Protein AF-A0A392SNR2-F1 (afdb_monomer)

Secondary structure (DSSP, 8-state):
-----HHHHHHHHHH-GGGSSS--TTS----TTS-HHHHHHHHHT-SSSHHHHH-----SSSS---TTTS--STTS-HHHH-HHHHHT-S---

Sequence (93 aa):
MDGEEVWKSVMVAKYGVGVLGRVRLEEMQFGTICSPWWKDLCRLERGVNWFSQVVMKRMGGGNTIKFWKDIWVGDQTLEQRFPRLYGVSVQQE

Foldseek 3Di:
DPPDPVVLVVCCVVQNNQVPDLRPCPPGCPDPVDDPVVVVLSVVSPDDCVCVVPDDPDDPPNPPDQQQADDPDDDDGNCVVPVPVLVPDPRVD

Organism: NCBI:txid97028

Mean predicted al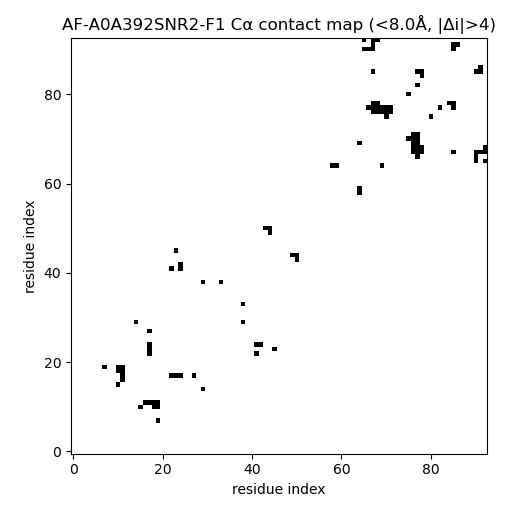igned error: 13.45 Å

Radius of gyration: 16.08 Å; Cα contacts (8 Å, |Δi|>4): 55; chains: 1; bounding box: 37×30×38 Å

Solvent-accessible surface area (backbone atoms only — not comparable to full-atom values): 6125 Å² total; per-residue (Å²): 130,86,71,80,61,59,67,57,55,53,46,28,75,75,74,32,71,71,68,71,67,88,55,71,60,87,80,54,80,72,56,95,84,57,54,68,69,56,56,53,57,54,60,63,51,73,68,85,56,53,50,72,75,73,49,78,90,71,70,56,86,82,76,72,65,31,78,34,72,40,67,84,66,88,91,49,26,47,33,78,77,36,51,72,59,42,75,74,44,95,59,81,101

pLDDT: mean 70.11, std 14.85, range [36.81, 95.0]

Structure (mmCIF, N/CA/C/O backbone):
data_AF-A0A392SNR2-F1
#
_entry.id   AF-A0A392SNR2-F1
#
loop_
_atom_site.group_PDB
_atom_site.id
_atom_site.type_symbol
_atom_site.label_atom_id
_atom_site.label_alt_id
_atom_site.label_comp_id
_atom_site.label_asym_id
_atom_site.label_entity_id
_atom_site.label_seq_id
_atom_site.pdbx_PDB_ins_code
_atom_site.Cartn_x
_atom_site.Cartn_y
_atom_site.Cartn_z
_atom_site.occupancy
_atom_site.B_iso_or_equiv
_atom_site.auth_seq_id
_atom_site.auth_comp_id
_atom_site.auth_asym_id
_atom_site.auth_atom_id
_atom_site.pdbx_PDB_model_num
ATOM 1 N N . MET A 1 1 ? 20.105 -8.175 11.869 1.00 36.81 1 MET A N 1
ATOM 2 C CA . MET A 1 1 ? 19.535 -9.229 11.011 1.00 36.81 1 MET A CA 1
ATOM 3 C C . MET A 1 1 ? 18.437 -8.554 10.225 1.00 36.81 1 MET A C 1
ATOM 5 O O . MET A 1 1 ? 17.431 -8.205 10.828 1.00 36.81 1 MET A O 1
ATOM 9 N N . ASP A 1 2 ? 18.699 -8.236 8.957 1.00 44.56 2 ASP A N 1
ATOM 10 C CA . ASP A 1 2 ? 17.685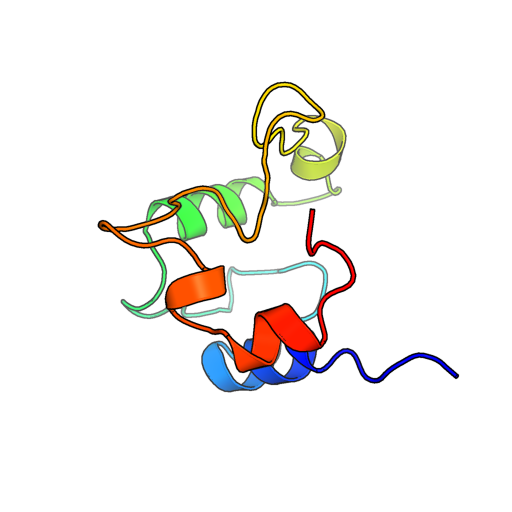 -7.675 8.064 1.00 44.56 2 ASP A CA 1
ATOM 11 C C . ASP A 1 2 ? 16.510 -8.647 8.030 1.00 44.56 2 ASP A C 1
ATOM 13 O O . ASP A 1 2 ? 16.667 -9.806 7.646 1.00 44.56 2 ASP A O 1
ATOM 17 N N . GLY A 1 3 ? 15.363 -8.206 8.547 1.00 53.25 3 GLY A N 1
ATOM 18 C CA . GLY A 1 3 ? 14.144 -8.995 8.502 1.00 53.25 3 GLY A CA 1
ATOM 19 C C . GLY A 1 3 ? 13.823 -9.262 7.043 1.00 53.25 3 GLY A C 1
ATOM 20 O O . GLY A 1 3 ? 13.736 -8.316 6.261 1.00 53.25 3 GLY A O 1
ATOM 21 N N . GLU A 1 4 ? 13.689 -10.535 6.674 1.00 56.81 4 GLU A N 1
ATOM 22 C CA . GLU A 1 4 ? 13.197 -10.916 5.355 1.00 56.81 4 GLU A CA 1
ATOM 23 C C . GLU A 1 4 ? 11.968 -10.071 5.042 1.00 56.81 4 GLU A C 1
ATOM 25 O O . GLU A 1 4 ? 10.956 -10.106 5.745 1.00 56.81 4 GLU A O 1
ATOM 30 N N . GLU A 1 5 ? 12.079 -9.245 4.011 1.00 68.25 5 GLU A N 1
ATOM 31 C CA . GLU A 1 5 ? 11.018 -8.350 3.598 1.00 68.25 5 GLU A CA 1
ATOM 32 C C . GLU A 1 5 ? 9.924 -9.175 2.910 1.00 68.25 5 GLU A C 1
ATOM 34 O O . GLU A 1 5 ? 9.790 -9.166 1.692 1.00 68.25 5 GLU A O 1
ATOM 39 N N . VAL A 1 6 ? 9.133 -9.916 3.693 1.00 70.88 6 VAL A N 1
ATOM 40 C CA . VAL A 1 6 ? 8.086 -10.843 3.221 1.00 70.88 6 VAL A CA 1
ATOM 41 C C . VAL A 1 6 ? 7.135 -10.161 2.233 1.00 70.88 6 VAL A C 1
ATOM 43 O O . VAL A 1 6 ? 6.651 -10.778 1.285 1.00 70.88 6 VAL A O 1
ATOM 46 N N . TRP A 1 7 ? 6.916 -8.855 2.397 1.00 65.88 7 TRP A N 1
ATOM 47 C CA . TRP A 1 7 ? 6.129 -8.040 1.478 1.00 65.88 7 TRP A CA 1
ATOM 48 C C . TRP A 1 7 ? 6.696 -8.024 0.046 1.00 65.88 7 TRP A C 1
ATOM 50 O O . TRP A 1 7 ? 5.914 -8.041 -0.907 1.00 65.88 7 TRP A O 1
ATOM 60 N N . LYS A 1 8 ? 8.027 -8.062 -0.127 1.00 64.44 8 LYS A N 1
ATOM 61 C CA . LYS A 1 8 ? 8.689 -8.195 -1.433 1.00 64.44 8 LYS A CA 1
ATOM 62 C C . LYS A 1 8 ? 8.347 -9.537 -2.067 1.00 64.44 8 LYS A C 1
ATOM 64 O O . LYS A 1 8 ? 7.947 -9.570 -3.227 1.00 64.44 8 LYS A O 1
ATOM 69 N N . SER A 1 9 ? 8.407 -10.626 -1.303 1.00 71.56 9 SER A N 1
ATOM 70 C CA . SER A 1 9 ? 8.040 -11.968 -1.777 1.00 71.56 9 SER A CA 1
ATOM 71 C C . SER A 1 9 ? 6.566 -12.054 -2.180 1.00 71.56 9 SER A C 1
ATOM 73 O O . SER A 1 9 ? 6.242 -12.632 -3.215 1.00 71.56 9 SER A O 1
ATOM 75 N N . VAL A 1 10 ? 5.668 -11.416 -1.421 1.00 72.38 10 VAL A N 1
ATOM 76 C CA . VAL A 1 10 ? 4.237 -11.324 -1.763 1.00 72.38 10 VAL A CA 1
ATOM 77 C C . VAL A 1 10 ? 4.021 -10.524 -3.052 1.00 72.38 10 VAL A C 1
ATOM 79 O O . VAL A 1 10 ? 3.237 -10.935 -3.908 1.00 72.38 10 VAL A O 1
ATOM 82 N N . MET A 1 11 ? 4.729 -9.402 -3.220 1.0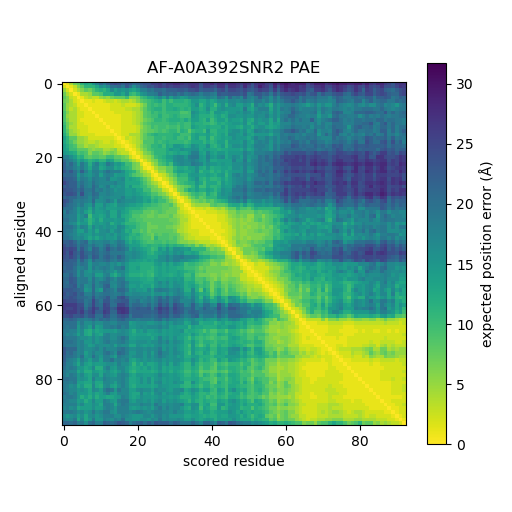0 64.25 11 MET A N 1
ATOM 83 C CA . MET A 1 11 ? 4.683 -8.599 -4.447 1.00 64.25 11 MET A CA 1
ATOM 84 C C . MET A 1 11 ? 5.175 -9.396 -5.660 1.00 64.25 11 MET A C 1
ATOM 86 O O . MET A 1 11 ? 4.498 -9.400 -6.688 1.00 64.25 11 MET A O 1
ATOM 90 N N . VAL A 1 12 ? 6.285 -10.131 -5.524 1.00 69.12 12 VAL A N 1
ATOM 91 C CA . VAL A 1 12 ? 6.821 -10.996 -6.588 1.00 69.12 12 VAL A CA 1
ATOM 92 C C . VAL A 1 12 ? 5.877 -12.131 -6.934 1.00 69.12 12 VAL A C 1
ATOM 94 O O . VAL A 1 12 ? 5.624 -12.370 -8.109 1.00 69.12 12 VAL A O 1
ATOM 97 N N . ALA A 1 13 ? 5.326 -12.819 -5.937 1.00 71.44 13 ALA A N 1
ATOM 98 C CA . ALA A 1 13 ? 4.409 -13.926 -6.175 1.00 71.44 13 ALA A CA 1
ATOM 99 C C . ALA A 1 13 ? 3.138 -13.468 -6.907 1.00 71.44 13 ALA A C 1
ATOM 101 O O . ALA A 1 13 ? 2.615 -14.188 -7.753 1.00 71.44 13 ALA A O 1
ATOM 102 N N . LYS A 1 14 ? 2.642 -12.263 -6.594 1.00 70.75 14 LYS A N 1
ATOM 103 C CA . LYS A 1 14 ? 1.394 -11.744 -7.163 1.00 70.75 14 LYS A CA 1
ATOM 104 C C . LYS A 1 14 ? 1.565 -11.106 -8.539 1.00 70.75 14 LYS A C 1
ATOM 106 O O . LYS A 1 14 ? 0.673 -11.230 -9.374 1.00 70.75 14 LYS A O 1
ATOM 111 N N . TYR A 1 15 ? 2.659 -10.386 -8.754 1.00 61.09 15 TYR A N 1
ATOM 112 C CA . TYR A 1 15 ? 2.821 -9.546 -9.940 1.00 61.09 15 TYR A CA 1
ATOM 113 C C . TYR A 1 15 ? 4.077 -9.886 -10.759 1.00 61.09 15 TYR A C 1
ATOM 115 O O . TYR A 1 15 ? 4.195 -9.415 -11.883 1.00 61.09 15 TYR A O 1
ATOM 123 N N . GLY A 1 16 ? 4.978 -10.734 -10.256 1.00 67.81 16 GLY A N 1
ATOM 124 C CA . GLY A 1 16 ? 6.209 -11.174 -10.924 1.00 67.81 16 GLY A CA 1
ATOM 125 C C . GLY A 1 16 ? 7.482 -10.510 -10.383 1.00 67.81 16 GLY A C 1
ATOM 126 O O . GLY A 1 16 ? 7.440 -9.572 -9.596 1.00 67.81 16 GLY A O 1
ATOM 127 N N . VAL A 1 17 ? 8.660 -10.974 -10.810 1.00 67.56 17 VAL A N 1
ATOM 128 C CA . VAL A 1 17 ? 9.953 -10.447 -10.315 1.00 67.56 17 VAL A CA 1
ATOM 129 C C . VAL A 1 17 ? 10.210 -8.983 -10.713 1.00 67.56 17 VAL A C 1
ATOM 131 O O . VAL A 1 17 ? 10.909 -8.266 -10.004 1.00 67.56 17 VAL A O 1
ATOM 134 N N . GLY A 1 18 ? 9.576 -8.502 -11.790 1.00 61.75 18 GLY A N 1
ATOM 135 C CA . GLY A 1 18 ? 9.727 -7.130 -12.297 1.00 61.75 18 GLY A CA 1
ATOM 136 C C . GLY A 1 18 ? 9.202 -6.021 -11.373 1.00 61.75 18 GLY A C 1
ATOM 137 O O . GLY A 1 18 ? 9.439 -4.848 -11.646 1.00 61.75 18 GLY A O 1
ATOM 138 N N . VAL A 1 19 ? 8.512 -6.372 -10.280 1.00 61.31 19 VAL A N 1
ATOM 139 C CA . VAL A 1 19 ? 8.010 -5.413 -9.277 1.00 61.31 19 VAL A CA 1
ATOM 140 C C . VAL A 1 19 ? 9.117 -4.996 -8.309 1.00 61.31 19 VAL A C 1
ATOM 142 O O . VAL A 1 19 ? 9.002 -3.966 -7.648 1.00 61.31 19 VAL A O 1
ATOM 145 N N . LEU A 1 20 ? 10.179 -5.800 -8.183 1.00 55.16 20 LEU A N 1
ATOM 146 C CA . LEU A 1 20 ? 11.295 -5.506 -7.291 1.00 55.16 20 LEU A CA 1
ATOM 147 C C . LEU A 1 20 ? 12.350 -4.671 -8.022 1.00 55.16 20 LEU A C 1
ATOM 149 O O . LEU A 1 20 ? 13.095 -5.186 -8.850 1.00 55.16 20 LEU A O 1
ATOM 153 N N . GLY A 1 21 ? 12.441 -3.381 -7.688 1.00 57.28 21 GLY A N 1
ATOM 154 C CA . GLY A 1 21 ? 13.486 -2.477 -8.182 1.00 57.28 21 GLY A CA 1
ATOM 155 C C . GLY A 1 21 ? 12.956 -1.128 -8.669 1.00 57.28 21 GLY A C 1
ATOM 156 O O . GLY A 1 21 ? 11.832 -0.742 -8.363 1.00 57.28 21 GLY A O 1
ATOM 157 N N . ARG A 1 22 ? 13.783 -0.400 -9.438 1.00 52.28 22 ARG A N 1
ATOM 158 C CA . ARG A 1 22 ? 13.340 0.765 -10.224 1.00 52.28 22 ARG A CA 1
ATOM 159 C C . ARG A 1 22 ? 12.476 0.239 -11.353 1.00 52.28 22 ARG A C 1
ATOM 161 O O . ARG A 1 22 ? 12.994 -0.342 -12.306 1.00 52.28 22 ARG A O 1
ATOM 168 N N . VAL A 1 23 ? 11.172 0.371 -11.196 1.00 49.69 23 VAL A N 1
ATOM 169 C CA . VAL A 1 23 ? 10.218 -0.369 -12.002 1.00 49.69 23 VAL A CA 1
ATOM 170 C C . VAL A 1 23 ? 10.254 0.115 -13.460 1.00 49.69 23 VAL A C 1
ATOM 172 O O . VAL A 1 23 ? 9.675 1.138 -13.815 1.00 49.69 23 VAL A O 1
ATOM 175 N N . ARG A 1 24 ? 10.957 -0.614 -14.337 1.00 49.16 24 ARG A N 1
ATOM 176 C CA . ARG A 1 24 ? 10.885 -0.427 -15.795 1.00 49.16 24 ARG A CA 1
ATOM 177 C C . ARG A 1 24 ? 9.692 -1.211 -16.318 1.00 49.16 24 ARG A C 1
ATOM 179 O O . ARG A 1 24 ? 9.801 -2.322 -16.817 1.00 49.16 24 ARG A O 1
ATOM 186 N N . LEU A 1 25 ? 8.525 -0.605 -16.147 1.00 50.12 25 LEU A N 1
ATOM 187 C CA . LEU A 1 25 ? 7.219 -1.242 -16.323 1.00 50.12 25 LEU A CA 1
ATOM 188 C C . LEU A 1 25 ? 6.754 -1.393 -17.765 1.00 50.12 25 LEU A C 1
ATOM 190 O O . LEU A 1 25 ? 5.621 -1.794 -18.010 1.00 50.12 25 LEU A O 1
ATOM 194 N N . GLU A 1 26 ? 7.629 -1.092 -18.716 1.00 47.97 26 GLU A N 1
ATOM 195 C CA . GLU A 1 26 ? 7.366 -1.264 -20.142 1.00 47.97 26 GLU A CA 1
ATOM 196 C C . GLU A 1 26 ? 7.306 -2.746 -20.529 1.00 47.97 26 GLU A C 1
ATOM 198 O O . GLU A 1 26 ? 6.506 -3.124 -21.379 1.00 47.97 26 GLU A O 1
ATOM 203 N N . GLU A 1 27 ? 8.088 -3.592 -19.853 1.00 49.44 27 GLU A N 1
ATOM 204 C CA . GLU A 1 27 ? 8.112 -5.045 -20.078 1.00 49.44 27 GLU A CA 1
ATOM 205 C C . GLU A 1 27 ? 7.094 -5.792 -19.207 1.00 49.44 27 GLU A C 1
ATOM 207 O O . GLU A 1 27 ? 6.791 -6.964 -19.435 1.00 49.44 27 GLU A O 1
ATOM 212 N N . MET A 1 28 ? 6.529 -5.110 -18.209 1.00 51.78 28 MET A N 1
ATOM 213 C CA . MET A 1 28 ? 5.574 -5.711 -17.298 1.00 51.78 28 MET A CA 1
ATOM 214 C C . MET A 1 28 ? 4.179 -5.642 -17.911 1.00 51.78 28 MET A C 1
ATOM 216 O O . MET A 1 28 ? 3.494 -4.619 -17.857 1.00 51.78 28 MET A O 1
ATOM 220 N N . GLN A 1 29 ? 3.727 -6.764 -18.474 1.00 52.56 29 GLN A N 1
ATOM 221 C CA . GLN A 1 29 ? 2.313 -6.970 -18.761 1.00 52.56 29 GLN A CA 1
ATOM 222 C C . GLN A 1 29 ? 1.563 -7.071 -17.432 1.00 52.56 29 GLN A C 1
ATOM 224 O O . GLN A 1 29 ? 1.183 -8.150 -16.982 1.00 52.56 29 GLN A O 1
ATOM 229 N N . PHE A 1 30 ? 1.329 -5.932 -16.780 1.00 54.84 30 PHE A N 1
ATOM 230 C CA . PHE A 1 30 ? 0.253 -5.840 -15.816 1.00 54.84 30 PHE A CA 1
ATOM 231 C C . PHE A 1 30 ? -1.011 -6.159 -16.595 1.00 54.84 30 PHE A C 1
ATOM 233 O O . PHE A 1 30 ? -1.538 -5.309 -17.327 1.00 54.84 30 PHE A O 1
ATOM 240 N N . GLY A 1 31 ? -1.464 -7.403 -16.485 1.00 54.66 31 GLY A N 1
ATOM 241 C CA . GLY A 1 31 ? -2.735 -7.825 -17.038 1.00 54.66 31 GLY A CA 1
ATOM 242 C C . GLY A 1 31 ? -3.876 -6.953 -16.503 1.00 54.66 31 GLY A C 1
ATOM 243 O O . GLY A 1 31 ? -3.695 -5.896 -15.890 1.00 54.66 31 GLY A O 1
ATOM 244 N N . THR A 1 32 ? -5.102 -7.412 -16.669 1.00 55.66 32 THR A N 1
ATOM 245 C CA . THR A 1 32 ? -6.328 -6.744 -16.196 1.00 55.66 32 THR A CA 1
ATOM 246 C C . THR A 1 32 ? -6.406 -6.546 -14.666 1.00 55.66 32 THR A C 1
ATOM 248 O O . THR A 1 32 ? -7.420 -6.090 -14.156 1.00 55.66 32 THR A O 1
ATOM 251 N N . ILE A 1 33 ? -5.346 -6.890 -13.927 1.00 53.81 33 ILE A N 1
ATOM 252 C CA . ILE A 1 33 ? -5.274 -7.009 -12.466 1.00 53.81 33 ILE A CA 1
ATOM 253 C C . ILE A 1 33 ? -4.884 -5.682 -11.784 1.00 53.81 33 ILE A C 1
ATOM 255 O O . ILE A 1 33 ? -5.216 -5.469 -10.620 1.00 53.81 33 ILE A O 1
ATOM 259 N N . CYS A 1 34 ? -4.197 -4.771 -12.480 1.00 58.75 34 CYS A N 1
ATOM 260 C CA . CYS A 1 34 ? -3.818 -3.467 -11.921 1.00 58.75 34 CYS A CA 1
ATOM 261 C C . CYS A 1 34 ? -4.767 -2.365 -12.393 1.00 58.75 34 CYS A C 1
ATOM 263 O O . CYS A 1 34 ? -5.144 -2.330 -13.567 1.00 58.75 34 CYS A O 1
ATOM 265 N N . SER A 1 35 ? -5.110 -1.436 -11.493 1.00 67.12 35 SER A N 1
ATOM 266 C CA . SER A 1 35 ? -5.966 -0.305 -11.849 1.00 67.12 35 SER A CA 1
ATOM 267 C C . SER A 1 35 ? -5.310 0.543 -12.950 1.00 67.12 35 SER A C 1
ATOM 269 O O . SER A 1 35 ? -4.083 0.691 -12.961 1.00 67.12 35 SER A O 1
ATOM 271 N N . PRO A 1 36 ? -6.095 1.128 -13.872 1.00 66.94 36 PRO A N 1
ATOM 272 C CA . PRO A 1 36 ? -5.568 2.056 -14.874 1.00 66.94 36 PRO A CA 1
ATOM 273 C C . PRO A 1 36 ? -4.765 3.198 -14.239 1.00 66.94 36 PRO A C 1
ATOM 275 O O . PRO A 1 36 ? -3.681 3.521 -14.709 1.00 66.94 36 PRO A O 1
ATOM 278 N N . TRP A 1 37 ? -5.225 3.697 -13.086 1.00 70.81 37 TRP A N 1
ATOM 279 C CA . TRP A 1 37 ? -4.518 4.704 -12.296 1.00 70.81 37 TRP A CA 1
ATOM 280 C C . TRP A 1 37 ? -3.108 4.259 -11.877 1.00 70.81 37 TRP A C 1
ATOM 282 O O . TRP A 1 37 ? -2.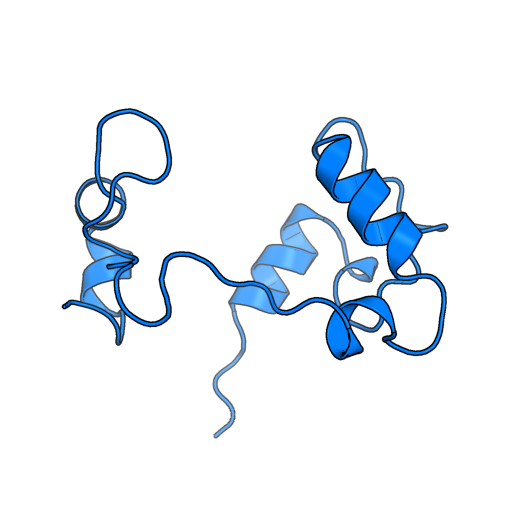163 5.036 -11.965 1.00 70.81 37 TRP A O 1
ATOM 292 N N . TRP A 1 38 ? -2.941 2.994 -11.471 1.00 67.62 38 TRP A N 1
ATOM 293 C CA . TRP A 1 38 ? -1.624 2.439 -11.153 1.00 67.62 38 TRP A CA 1
ATOM 294 C C . TRP A 1 38 ? -0.722 2.386 -12.391 1.00 67.62 38 TRP A C 1
ATOM 296 O O . TRP A 1 38 ? 0.446 2.751 -12.314 1.00 67.62 38 TRP A O 1
ATOM 306 N N . LYS A 1 39 ? -1.269 2.008 -13.556 1.00 68.12 39 LYS A N 1
ATOM 307 C CA . LYS A 1 39 ? -0.519 2.002 -14.826 1.00 68.12 39 LYS A CA 1
ATOM 308 C C . LYS A 1 39 ? -0.039 3.403 -15.211 1.00 68.12 39 LYS A C 1
ATOM 310 O O . LYS A 1 39 ? 1.101 3.547 -15.650 1.00 68.12 39 LYS A O 1
ATOM 315 N N . ASP A 1 40 ? -0.873 4.421 -15.029 1.00 70.56 40 ASP A N 1
ATOM 316 C CA . ASP A 1 40 ? -0.523 5.810 -15.342 1.00 70.56 40 ASP A CA 1
ATOM 317 C C . ASP A 1 40 ? 0.528 6.368 -14.378 1.00 70.56 40 ASP A C 1
ATOM 319 O O . ASP A 1 40 ? 1.509 6.966 -14.818 1.00 70.56 40 ASP A O 1
ATOM 323 N N . LEU A 1 41 ? 0.392 6.094 -13.078 1.00 67.69 41 LEU A N 1
ATOM 324 C CA . LEU A 1 41 ? 1.381 6.467 -12.064 1.00 67.69 41 LEU A CA 1
ATOM 325 C C . LEU A 1 41 ? 2.765 5.886 -12.386 1.00 67.69 41 LEU A C 1
ATOM 327 O O . LEU A 1 41 ? 3.772 6.588 -12.399 1.00 67.69 41 LEU A O 1
ATOM 331 N N . CYS A 1 42 ? 2.795 4.606 -12.730 1.00 65.31 42 CYS A N 1
ATOM 332 C CA . CYS A 1 42 ? 3.995 3.900 -13.144 1.00 65.31 42 CYS A CA 1
ATOM 333 C C . CYS A 1 42 ? 4.620 4.460 -14.433 1.00 65.31 42 CYS A C 1
ATOM 335 O O . CYS A 1 42 ? 5.840 4.482 -14.578 1.00 65.31 42 CYS A O 1
ATOM 337 N N . ARG A 1 43 ? 3.801 4.945 -15.376 1.00 64.69 43 ARG A N 1
ATOM 338 C CA . ARG A 1 43 ? 4.279 5.619 -16.594 1.00 64.69 43 ARG A CA 1
ATOM 339 C C . ARG A 1 43 ? 4.873 6.997 -16.314 1.00 64.69 43 ARG A C 1
ATOM 341 O O . ARG A 1 43 ? 5.725 7.430 -17.088 1.00 64.69 43 ARG A O 1
ATOM 348 N N . LEU A 1 44 ? 4.439 7.679 -15.252 1.00 64.00 44 LEU A N 1
ATOM 349 C CA . LEU A 1 44 ? 5.021 8.954 -14.822 1.00 64.00 44 LEU A CA 1
ATOM 350 C C . LEU A 1 44 ? 6.432 8.762 -14.254 1.00 64.00 44 LEU A C 1
ATOM 352 O O . LEU A 1 44 ? 7.273 9.642 -14.403 1.00 64.00 44 LEU A O 1
ATOM 356 N N . GLU A 1 45 ? 6.742 7.591 -13.701 1.00 63.12 45 GLU A N 1
ATOM 357 C CA . GLU A 1 45 ? 8.055 7.249 -13.139 1.00 63.12 45 GLU A CA 1
ATOM 358 C C . GLU A 1 45 ? 9.126 6.903 -14.204 1.00 63.12 45 GLU A C 1
ATOM 360 O O . GLU A 1 45 ? 10.088 6.179 -13.953 1.00 63.12 45 GLU A O 1
ATOM 365 N N . ARG A 1 46 ? 9.002 7.439 -15.426 1.00 56.56 46 ARG A N 1
ATOM 366 C CA . ARG A 1 46 ? 10.042 7.346 -16.462 1.00 56.56 46 ARG A CA 1
ATOM 367 C C . ARG A 1 46 ? 11.233 8.235 -16.079 1.00 56.56 46 ARG A C 1
ATOM 369 O O . ARG A 1 46 ? 11.211 9.441 -16.305 1.00 56.56 46 ARG A O 1
ATOM 376 N N . GLY A 1 47 ? 12.293 7.650 -15.518 1.00 61.66 47 GLY A N 1
ATOM 377 C CA . GLY A 1 47 ? 13.600 8.308 -15.367 1.00 61.66 47 GLY A CA 1
ATOM 378 C C . GLY A 1 47 ? 14.087 8.490 -13.925 1.00 61.66 47 GLY A C 1
ATOM 379 O O . GLY A 1 47 ? 14.031 7.566 -13.120 1.00 61.66 47 GLY A O 1
ATOM 380 N N . VAL A 1 48 ? 14.662 9.659 -13.623 1.00 55.47 48 VAL A N 1
ATOM 381 C CA . VAL A 1 48 ? 15.482 9.937 -12.424 1.00 55.47 48 VAL A CA 1
ATOM 382 C C . VAL A 1 48 ? 14.625 10.160 -11.176 1.00 55.47 48 VAL A C 1
ATOM 384 O O . VAL A 1 48 ? 14.664 11.238 -10.602 1.00 55.47 48 VAL A O 1
ATOM 387 N N . ASN A 1 49 ? 13.809 9.185 -10.764 1.00 62.66 49 ASN A N 1
ATOM 388 C CA . ASN A 1 49 ? 13.031 9.240 -9.516 1.00 62.66 49 ASN A CA 1
ATOM 389 C C . ASN A 1 49 ? 12.245 10.560 -9.309 1.00 62.66 49 ASN A C 1
ATOM 391 O O . ASN A 1 49 ? 11.885 10.887 -8.179 1.00 62.66 49 ASN A O 1
ATOM 395 N N . TRP A 1 50 ? 11.978 11.333 -10.371 1.00 70.94 50 TRP A N 1
ATOM 396 C CA . TRP A 1 50 ? 11.533 12.725 -10.257 1.00 70.94 50 TRP A CA 1
ATOM 397 C C . TRP A 1 50 ? 10.172 12.780 -9.573 1.00 70.94 50 TRP A C 1
ATOM 399 O O . TRP A 1 50 ? 9.931 13.627 -8.723 1.00 70.94 50 TRP A O 1
ATOM 409 N N . PHE A 1 51 ? 9.314 11.805 -9.878 1.00 67.38 51 PHE A N 1
ATOM 410 C CA . PHE A 1 51 ? 8.005 11.682 -9.270 1.00 67.38 51 PHE A CA 1
ATOM 411 C C . PHE A 1 51 ? 8.130 11.503 -7.754 1.00 67.38 51 PHE A C 1
ATOM 413 O O . PHE A 1 51 ? 7.489 12.224 -7.008 1.00 67.38 51 PHE A O 1
ATOM 420 N N . SER A 1 52 ? 9.032 10.641 -7.277 1.00 66.44 52 SER A N 1
ATOM 421 C CA . SER A 1 52 ? 9.293 10.484 -5.837 1.00 66.44 52 SER A CA 1
ATOM 422 C C . SER A 1 52 ? 10.011 11.682 -5.193 1.00 66.44 52 SER A C 1
ATOM 424 O O . SER A 1 52 ? 9.905 11.875 -3.986 1.00 66.44 52 SER A O 1
ATOM 426 N N . GLN A 1 53 ? 10.733 12.490 -5.981 1.00 66.94 53 GLN A N 1
ATOM 427 C CA . GLN A 1 53 ? 11.404 13.709 -5.510 1.00 66.94 53 GLN A CA 1
ATOM 428 C C . GLN A 1 53 ? 10.453 14.910 -5.418 1.00 66.94 53 GLN A C 1
ATOM 430 O O . GLN A 1 53 ? 10.657 15.789 -4.586 1.00 66.94 53 GLN A O 1
ATOM 435 N N . VAL A 1 54 ? 9.430 14.961 -6.273 1.00 68.69 54 VAL A N 1
ATOM 436 C CA . VAL A 1 54 ? 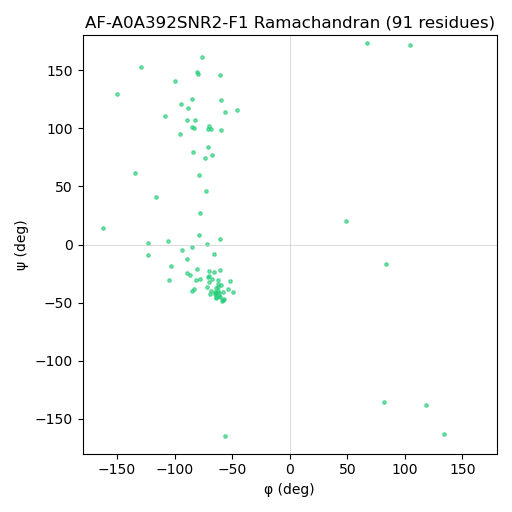8.517 16.108 -6.407 1.00 68.69 54 VAL A CA 1
ATOM 437 C C . VAL A 1 54 ? 7.157 15.825 -5.765 1.00 68.69 54 VAL A C 1
ATOM 439 O O . VAL A 1 54 ? 6.505 16.735 -5.256 1.00 68.69 54 VAL A O 1
ATOM 442 N N . VAL A 1 55 ? 6.725 14.564 -5.748 1.00 67.75 55 VAL A N 1
ATOM 443 C CA . VAL A 1 55 ? 5.437 14.135 -5.205 1.00 67.75 55 VAL A CA 1
ATOM 444 C C . VAL A 1 55 ? 5.658 13.381 -3.903 1.00 67.75 55 VAL A C 1
ATOM 446 O O . VAL A 1 55 ? 6.133 12.248 -3.869 1.00 67.75 55 VAL A O 1
ATOM 449 N N . MET A 1 56 ? 5.239 14.002 -2.805 1.00 62.53 56 MET A N 1
ATOM 450 C CA . MET A 1 56 ? 5.131 13.322 -1.523 1.00 62.53 56 MET A CA 1
ATOM 451 C C . MET A 1 56 ? 3.780 12.612 -1.448 1.00 62.53 56 MET A C 1
ATOM 453 O O . MET A 1 56 ? 2.726 13.238 -1.578 1.00 62.53 56 MET A O 1
ATOM 457 N N . LYS A 1 57 ? 3.798 11.306 -1.175 1.00 61.97 57 LYS A N 1
ATOM 458 C CA . LYS A 1 57 ? 2.585 10.544 -0.874 1.00 61.97 57 LYS A CA 1
ATOM 459 C C . LYS A 1 57 ? 2.067 10.943 0.511 1.00 61.97 57 LYS A C 1
ATOM 461 O O . LYS A 1 57 ? 2.366 10.294 1.507 1.00 61.97 57 LYS A O 1
ATOM 466 N N . ARG A 1 58 ? 1.306 12.034 0.579 1.00 57.88 58 ARG A N 1
ATOM 467 C CA . ARG A 1 58 ? 0.591 12.438 1.792 1.00 57.88 58 ARG A CA 1
ATOM 468 C C . ARG A 1 58 ? -0.715 11.668 1.869 1.00 57.88 58 ARG A C 1
ATOM 470 O O . ARG A 1 58 ? -1.679 12.000 1.188 1.00 57.88 58 ARG A O 1
ATOM 477 N N . MET A 1 5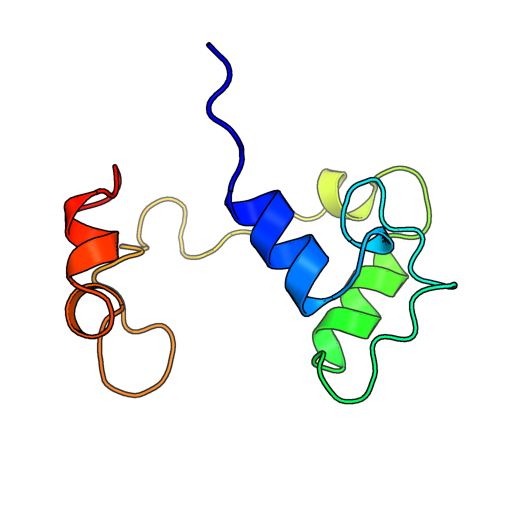9 ? -0.729 10.618 2.679 1.00 61.94 59 MET A N 1
ATOM 478 C CA . MET A 1 59 ? -1.988 10.051 3.133 1.00 61.94 59 MET A CA 1
ATOM 479 C C . MET A 1 59 ? -2.383 10.789 4.415 1.00 61.94 59 MET A C 1
ATOM 481 O O . MET A 1 59 ? -1.654 10.748 5.405 1.00 61.94 59 MET A O 1
ATOM 485 N N . GLY A 1 60 ? -3.524 11.483 4.375 1.00 60.34 60 GLY A N 1
ATOM 486 C CA . GLY A 1 60 ? -4.020 12.278 5.497 1.00 60.34 60 GLY A CA 1
ATOM 487 C C . GLY A 1 60 ? -3.141 13.485 5.805 1.00 60.34 60 GLY A C 1
ATOM 488 O O . GLY A 1 60 ? -2.078 13.690 5.219 1.00 60.34 60 GLY A O 1
ATOM 489 N N . GLY A 1 61 ? -3.606 14.325 6.722 1.00 61.53 61 GLY A N 1
ATOM 490 C CA . GLY A 1 61 ? -2.977 15.590 7.106 1.00 61.53 61 GLY A CA 1
ATOM 491 C C . GLY A 1 61 ? -1.701 15.427 7.937 1.00 61.53 61 GLY A C 1
ATOM 492 O O . GLY A 1 61 ? -1.553 16.086 8.957 1.00 61.53 61 GLY A O 1
ATOM 493 N N . GLY A 1 62 ? -0.792 14.534 7.541 1.00 56.62 62 GLY A N 1
ATOM 494 C CA . GLY A 1 62 ? 0.559 14.421 8.095 1.00 56.62 62 GLY A CA 1
ATOM 495 C C . GLY A 1 62 ? 0.703 13.599 9.376 1.00 56.62 62 GLY A C 1
ATOM 496 O O . GLY A 1 62 ? 1.821 13.203 9.667 1.00 56.62 62 GLY A O 1
ATOM 497 N N . ASN A 1 63 ? -0.380 13.312 10.106 1.00 58.69 63 ASN A N 1
ATOM 498 C CA . ASN A 1 63 ? -0.375 12.373 11.242 1.00 58.69 63 ASN A CA 1
ATOM 499 C C . ASN A 1 63 ? -1.781 11.883 11.644 1.00 58.69 63 ASN A C 1
ATOM 501 O O . ASN A 1 63 ? -1.982 11.368 12.739 1.00 58.69 63 ASN A O 1
ATOM 505 N N . THR A 1 64 ? -2.784 12.090 10.789 1.00 69.56 64 THR A N 1
ATOM 506 C CA . THR A 1 64 ? -4.189 11.820 11.130 1.00 69.56 64 THR A CA 1
ATOM 507 C C . THR A 1 64 ? -4.680 10.443 10.722 1.00 69.56 64 THR A C 1
ATOM 509 O O . THR A 1 64 ? -5.813 10.111 11.052 1.00 69.56 64 THR A O 1
ATOM 512 N N . ILE A 1 65 ? -3.863 9.652 10.022 1.00 77.75 65 ILE A N 1
ATOM 513 C CA . ILE A 1 65 ? -4.289 8.331 9.573 1.00 77.75 65 ILE A CA 1
ATOM 514 C C . ILE A 1 65 ? -3.866 7.268 10.561 1.00 77.75 65 ILE A C 1
ATOM 516 O O . ILE A 1 65 ? -2.676 7.034 10.779 1.00 77.75 65 ILE A O 1
ATOM 520 N N . LYS A 1 66 ? -4.865 6.558 11.065 1.00 86.00 66 LYS A N 1
ATOM 521 C CA . LYS A 1 66 ? -4.693 5.348 11.847 1.00 86.00 66 LYS A CA 1
ATOM 522 C C . LYS A 1 66 ? -4.819 4.169 10.906 1.00 86.00 66 LYS A C 1
ATOM 524 O O . LYS A 1 66 ? -5.921 3.712 10.617 1.00 86.00 66 LYS A O 1
ATOM 529 N N . PHE A 1 67 ? -3.687 3.665 10.414 1.00 86.62 67 PHE A N 1
ATOM 530 C CA . PHE A 1 67 ? -3.667 2.630 9.373 1.00 86.62 67 PHE A CA 1
ATOM 531 C C . PHE A 1 67 ? -4.595 1.447 9.682 1.00 86.62 67 PHE A C 1
ATOM 533 O O . PHE A 1 67 ? -5.304 0.979 8.798 1.00 86.62 67 PHE A O 1
ATOM 540 N N . TRP A 1 68 ? -4.647 0.998 10.933 1.00 92.19 68 TRP A N 1
ATOM 541 C CA . TRP A 1 68 ? -5.487 -0.134 11.316 1.00 92.19 68 TRP A CA 1
ATOM 542 C C . TRP A 1 68 ? -6.925 0.232 11.675 1.00 92.19 68 TRP A C 1
ATOM 544 O O . TRP A 1 68 ? -7.806 -0.614 11.518 1.00 92.19 68 TRP A O 1
ATOM 554 N N . LYS A 1 69 ? -7.162 1.468 12.126 1.00 90.00 69 LYS A N 1
ATOM 555 C CA . LYS A 1 69 ? -8.438 1.904 12.717 1.00 90.00 69 LYS A CA 1
ATOM 556 C C . LYS A 1 69 ? -9.297 2.743 11.778 1.00 90.00 69 LYS A C 1
ATOM 558 O O . LYS A 1 69 ? -10.500 2.830 11.993 1.00 90.00 69 LYS A O 1
ATOM 563 N N . ASP A 1 70 ? -8.716 3.314 10.731 1.00 89.06 70 ASP A N 1
ATOM 564 C CA . ASP A 1 70 ? -9.473 4.005 9.695 1.00 89.06 70 ASP A CA 1
ATOM 565 C C . ASP A 1 70 ? -10.080 3.000 8.707 1.00 89.06 70 ASP A C 1
ATOM 567 O O . ASP A 1 70 ? -9.501 1.950 8.398 1.00 89.06 70 ASP A O 1
ATOM 571 N N . ILE A 1 71 ? -11.264 3.328 8.186 1.00 89.00 71 ILE A N 1
ATOM 572 C CA . ILE A 1 71 ? -11.910 2.549 7.126 1.00 89.00 71 ILE A CA 1
ATOM 573 C C . ILE A 1 71 ? -11.311 2.980 5.788 1.00 89.00 71 ILE A C 1
ATOM 575 O O . ILE A 1 71 ? -11.587 4.064 5.281 1.00 89.00 71 ILE A O 1
ATOM 579 N N . TRP A 1 72 ? -10.491 2.107 5.208 1.00 83.81 72 TRP A N 1
ATOM 580 C CA . TRP A 1 72 ? -9.854 2.353 3.911 1.00 83.81 72 TRP A CA 1
ATOM 581 C C . TRP A 1 72 ? -10.740 1.972 2.731 1.00 83.81 72 TRP A C 1
ATOM 583 O O . TRP A 1 72 ? -10.730 2.640 1.700 1.00 83.81 72 TRP A O 1
ATOM 593 N N . VAL A 1 73 ? -11.454 0.851 2.855 1.00 78.88 73 VAL A N 1
ATOM 594 C CA . VAL A 1 73 ? -12.269 0.267 1.787 1.00 78.88 73 VAL A CA 1
ATOM 595 C C . VAL A 1 73 ? -13.442 -0.486 2.406 1.00 78.88 73 VAL A C 1
ATOM 597 O O . VAL A 1 73 ? -13.236 -1.373 3.233 1.00 78.88 73 VAL A O 1
ATOM 600 N N . GLY A 1 74 ? -14.653 -0.200 1.930 1.00 88.00 74 GLY A N 1
ATOM 601 C CA . GLY A 1 74 ? -15.874 -0.840 2.418 1.00 88.00 74 GLY A CA 1
ATOM 602 C C . GLY A 1 74 ? -16.376 -0.193 3.705 1.00 88.00 74 GLY A C 1
ATOM 603 O O . GLY A 1 74 ? -16.423 1.029 3.800 1.00 88.00 74 GLY A O 1
ATOM 604 N N . ASP A 1 75 ? -16.769 -1.022 4.666 1.00 94.12 75 ASP A N 1
ATOM 605 C CA . ASP A 1 75 ? -17.489 -0.645 5.886 1.00 94.12 75 ASP A CA 1
ATOM 606 C C . ASP A 1 75 ? -16.771 -1.054 7.186 1.00 94.12 75 ASP A C 1
ATOM 608 O O . ASP A 1 75 ? -17.281 -0.802 8.275 1.00 94.12 75 ASP A O 1
ATOM 612 N N . GLN A 1 76 ? -15.591 -1.671 7.089 1.00 93.00 76 GLN A N 1
ATOM 613 C CA . GLN A 1 76 ? -14.832 -2.193 8.230 1.00 93.00 76 GLN A CA 1
ATOM 614 C C . GLN A 1 76 ? -13.383 -1.713 8.217 1.00 93.00 76 GLN A C 1
ATOM 616 O O . GLN A 1 76 ? -12.795 -1.448 7.164 1.00 93.00 76 GLN A O 1
ATOM 621 N N . THR A 1 77 ? -12.790 -1.637 9.406 1.00 94.00 77 THR A N 1
ATOM 622 C CA . THR A 1 77 ? -11.381 -1.273 9.575 1.00 94.00 77 THR A CA 1
ATOM 623 C C . THR A 1 77 ? -10.465 -2.443 9.204 1.00 94.00 77 THR A C 1
ATOM 625 O O . THR A 1 77 ? -10.878 -3.609 9.157 1.00 94.00 77 THR A O 1
ATOM 628 N N . LEU A 1 78 ? -9.187 -2.159 8.939 1.00 92.19 78 LEU A N 1
ATOM 629 C CA . LEU A 1 78 ? -8.220 -3.225 8.654 1.00 92.19 78 LEU A CA 1
ATOM 630 C C . LEU A 1 78 ? -7.940 -4.094 9.887 1.00 92.19 78 LEU A C 1
ATOM 632 O O . LEU A 1 78 ? -7.680 -5.284 9.725 1.00 92.19 78 LEU A O 1
ATOM 636 N N . GLU A 1 79 ? -8.033 -3.537 11.097 1.00 94.62 79 GLU A N 1
ATOM 637 C CA . GLU A 1 79 ? -7.942 -4.286 12.358 1.00 94.62 79 GLU A CA 1
ATOM 638 C C . GLU A 1 79 ? -9.020 -5.370 12.439 1.00 94.62 79 GLU A C 1
ATOM 640 O O . GLU A 1 79 ? -8.710 -6.533 12.695 1.00 94.62 79 GLU A O 1
ATOM 645 N N . GLN A 1 80 ? -10.275 -5.007 12.155 1.00 94.75 80 GLN A N 1
ATOM 646 C CA . GLN A 1 80 ? -11.406 -5.938 12.183 1.00 94.75 80 GLN A CA 1
ATOM 647 C C . GLN A 1 80 ? -11.258 -7.035 11.128 1.00 94.75 80 GLN A C 1
ATOM 649 O O . GLN A 1 80 ? -11.524 -8.208 11.394 1.00 94.75 80 GLN A O 1
ATOM 654 N N . ARG A 1 81 ? -10.807 -6.661 9.927 1.00 94.75 81 ARG A N 1
ATOM 655 C CA . ARG A 1 81 ? -10.692 -7.593 8.803 1.00 94.75 81 ARG A CA 1
ATOM 656 C C . ARG A 1 81 ? -9.469 -8.506 8.898 1.00 94.75 81 ARG A C 1
ATOM 658 O O . ARG A 1 81 ? -9.510 -9.634 8.408 1.00 94.75 81 ARG A O 1
ATOM 665 N N . PHE A 1 82 ? -8.389 -8.040 9.524 1.00 93.00 82 PHE A N 1
ATOM 666 C CA . PHE A 1 82 ? -7.114 -8.752 9.618 1.00 93.00 82 PHE A CA 1
ATOM 667 C C . PHE A 1 82 ? -6.525 -8.725 11.045 1.00 93.00 82 PHE A C 1
ATOM 669 O O . PHE A 1 82 ? -5.391 -8.276 11.239 1.00 93.00 82 PHE A O 1
ATOM 676 N N . PRO A 1 83 ? -7.225 -9.286 12.049 1.00 93.94 83 PRO A N 1
ATOM 677 C CA . PRO A 1 83 ? -6.849 -9.157 13.462 1.00 93.94 83 PRO A CA 1
ATOM 678 C C . PRO A 1 83 ? -5.485 -9.777 13.789 1.00 93.94 83 PRO A C 1
ATOM 680 O O . PRO A 1 83 ? -4.759 -9.288 14.651 1.00 93.94 83 PRO A O 1
ATOM 683 N N . ARG A 1 84 ? -5.082 -10.831 13.065 1.00 95.00 84 ARG A N 1
ATOM 684 C CA . ARG A 1 84 ? -3.752 -11.442 13.236 1.00 95.00 84 ARG A CA 1
ATOM 685 C C . ARG A 1 84 ? -2.622 -10.528 12.771 1.00 95.00 84 ARG A C 1
ATOM 687 O O . ARG A 1 84 ? -1.590 -10.477 13.426 1.00 95.00 84 ARG A O 1
ATOM 694 N N . LEU A 1 85 ? -2.813 -9.825 11.651 1.00 92.81 85 LEU A N 1
ATOM 695 C CA . LEU A 1 85 ? -1.808 -8.893 11.135 1.00 92.81 85 LEU A CA 1
ATOM 696 C C . LEU A 1 85 ? -1.724 -7.645 12.014 1.00 92.81 85 LEU A C 1
ATOM 698 O O . LEU A 1 85 ? -0.629 -7.158 12.276 1.00 92.81 85 LEU A O 1
ATOM 702 N N . TYR A 1 86 ? -2.864 -7.184 12.527 1.00 93.38 86 TYR A N 1
ATOM 703 C CA . TYR A 1 86 ? -2.903 -6.120 13.521 1.00 93.38 86 TYR A CA 1
ATOM 704 C C . TYR A 1 86 ? -2.104 -6.476 14.783 1.00 93.38 86 TYR A C 1
ATOM 706 O O . TYR A 1 86 ? -1.252 -5.699 15.208 1.00 93.38 86 TYR A O 1
ATOM 714 N N . GLY A 1 87 ? -2.295 -7.682 15.330 1.00 92.44 87 GLY A N 1
ATOM 715 C CA . GLY A 1 87 ? -1.615 -8.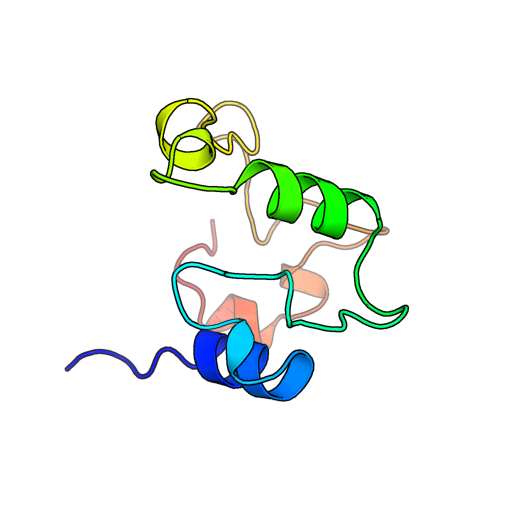124 16.553 1.00 92.44 87 GLY A CA 1
ATOM 716 C C . GLY A 1 87 ? -0.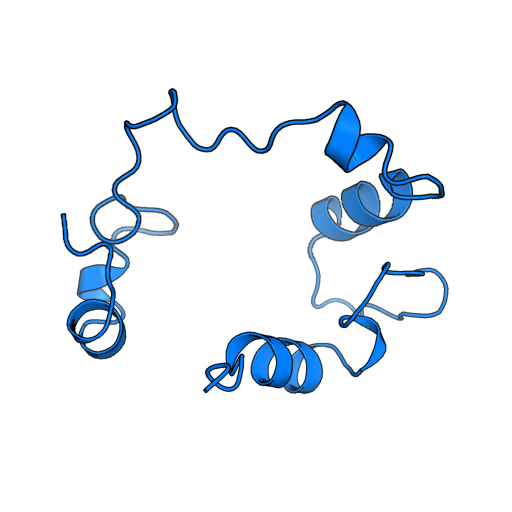083 -8.166 16.468 1.00 92.44 87 GLY A C 1
ATOM 717 O O . GLY A 1 87 ? 0.579 -8.073 17.497 1.00 92.44 87 GLY A O 1
ATOM 718 N N . VAL A 1 88 ? 0.489 -8.257 15.263 1.00 93.75 88 VAL A N 1
ATOM 719 C CA . VAL A 1 88 ? 1.949 -8.233 15.032 1.00 93.75 88 VAL A CA 1
ATOM 720 C C . VAL A 1 88 ? 2.452 -6.910 14.440 1.00 93.75 88 VAL A C 1
ATOM 722 O O . VAL A 1 88 ? 3.630 -6.778 14.118 1.00 93.75 88 VAL A O 1
ATOM 725 N N . SER A 1 89 ? 1.565 -5.931 14.265 1.00 89.38 89 SER A N 1
ATOM 726 C CA . SER A 1 89 ? 1.894 -4.618 13.718 1.00 89.38 89 SER A CA 1
ATOM 727 C C . SER A 1 89 ? 2.516 -3.693 14.765 1.00 89.38 89 SER A C 1
ATOM 729 O O . SER A 1 89 ? 2.134 -3.712 15.930 1.00 89.38 89 SER A O 1
ATOM 731 N N . VAL A 1 90 ? 3.402 -2.798 14.323 1.00 89.88 90 VAL A N 1
ATOM 732 C CA . VAL A 1 90 ? 3.969 -1.713 15.147 1.00 89.88 90 VAL A CA 1
ATOM 733 C C . VAL A 1 90 ? 3.086 -0.455 15.202 1.00 89.88 90 VAL A C 1
ATOM 735 O O . VAL A 1 90 ? 3.440 0.515 15.858 1.00 89.88 90 VAL A O 1
ATOM 738 N N . GLN A 1 91 ? 1.950 -0.445 14.498 1.00 84.50 91 GLN A N 1
ATOM 739 C CA . GLN A 1 91 ? 1.066 0.722 14.341 1.00 84.50 91 GLN A CA 1
ATOM 740 C C . GLN A 1 91 ? -0.323 0.496 14.961 1.00 84.50 91 GLN A C 1
ATOM 742 O O . GLN A 1 91 ? -1.329 0.845 14.356 1.00 84.50 91 GLN A O 1
ATOM 747 N N . GLN A 1 92 ? -0.410 -0.128 16.136 1.00 85.44 92 GLN A N 1
ATOM 748 C CA . GLN A 1 92 ? -1.695 -0.493 16.760 1.00 85.44 92 GLN A CA 1
ATOM 749 C C . GLN A 1 92 ? -2.513 0.703 17.315 1.00 85.44 92 GLN A C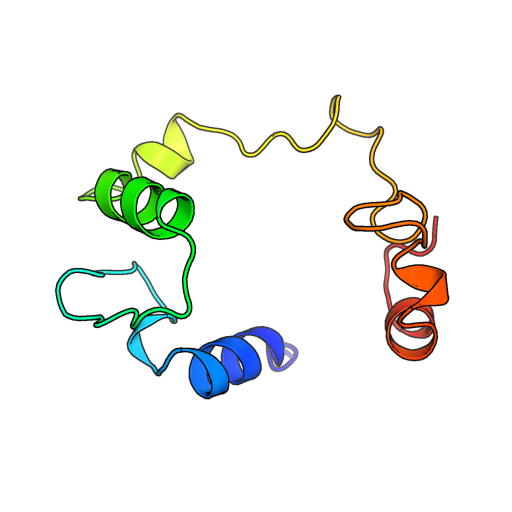 1
ATOM 751 O O . GLN A 1 92 ? -3.601 0.521 17.863 1.00 85.44 92 GLN A O 1
ATOM 756 N N . GLU A 1 93 ? -2.024 1.940 17.188 1.00 73.06 93 GLU A N 1
ATOM 757 C CA . GLU A 1 93 ? -2.634 3.150 17.774 1.00 73.06 93 GLU A CA 1
ATOM 758 C C . GLU A 1 93 ? -3.613 3.907 16.861 1.00 73.06 93 GLU A C 1
ATOM 760 O O . GLU A 1 93 ? -3.422 3.952 15.627 1.00 73.06 93 GLU A O 1
#